Protein 6CY6 (pdb70)

B-factor: mean 32.3, std 12.75, range [16.82, 100.09]

Secondary structure (DSSP, 8-state):
--EEEEE--GGGHHHHHHSTTGGGG-TTT-SSSS--HHHHHHHHHHTTT-TT-EEEEEEETTEEEEEEEEEEEETTTTEEEEEEEE-GGGTTTTHHHHHHHHHHHIIIIIS--SEEEEEEETT-HHHHHHHHHTT-EEEEEEEEEEEETTEEEEEEEEEEEHHHHHHH-

GO terms:
  GO:0000287 magnesium ion binding (F, IDA)
  GO:0004145 diamine N-acetyltransferase activity (F, IDA)
  GO:0004145 diamine N-acetyltransferase activity (F, EXP)
  GO:0006598 polyamine catabolic process (P, IMP)
  GO:0032991 protein-containing complex (C, IPI)
  GO:0042802 identical protein binding (F, IPI)
  GO:0015936 coenzyme A metabolic process (P, IDA)

Organism: Escherichia coli (strain K12) (NCBI:txid83333)

Solvent-accessible surface area: 10203 Å² total; per-residue (Å²): 186,52,17,140,41,67,72,14,68,121,154,7,0,159,30,1,60,115,9,115,98,11,25,60,8,7,60,108,28,29,162,145,84,217,17,48,37,106,98,0,7,66,33,40,58,140,57,99,152,44,127,37,24,115,23,18,0,0,37,18,74,59,105,83,0,0,9,0,4,0,4,83,15,51,115,126,104,85,78,0,4,2,14,31,22,12,8,82,115,46,106,87,161,40,8,28,39,115,0,0,85,60,0,0,46,46,0,3,70,98,62,94,5,113,32,0,20,3,44,13,45,87,124,67,140,174,16,31,108,44,26,163,132,29,13,4,64,88,79,32,53,58,145,114,92,53,122,90,151,57,100,125,70,48,4,14,63,0,13,3,76,26,151,64,11,86,73,123,171

Sequence (169 aa):
HSSVKLRPLEREDLRYVHQLDNNASVMRYWFEEPYEAFVELSDLYDKHIHDQQSERRFVVECDGEKAGLVELVEINHVHRRAEFQIIISSPEYQGKGLATRRAAKKLAMDDYGFTVLNLYKLYLIVDKENEKAIHIYRKLGFSVEGELMHEFFIINGQYRNAIRMCIFQHQYLAEH

InterPro domains:
  IPR000182 GNAT domain [PF13302] (8-140)
  IPR000182 GNAT domain [PS51186] (7-167)
  IPR016181 Acyl-CoA N-acyltransferase [SSF55729] (6-164)

Structure (mmCIF, N/CA/C/O backbone):
data_6CY6
#
_entry.id   6CY6
#
_cell.length_a   107.499
_cell.length_b   107.499
_cell.length_c   65.021
_cell.angle_alpha   90.00
_cell.angle_beta   90.00
_cell.angle_gamma   120.00
#
_symmetry.space_group_name_H-M   'P 6 2 2'
#
loop_
_entity.id
_entity.type
_entity.pdbx_description
1 polymer 'Spermidine N(1)-acetyltransferase'
2 non-polymer 'CHLORIDE ION'
3 non-polymer 'SODIUM ION'
4 non-polymer 2-AMINO-2-HYDROXYMETHYL-PROPANE-1,3-DIOL
5 non-polymer (4R)-2-METHYLPENTANE-2,4-DIOL
6 non-polymer (4S)-2-METHYL-2,4-PENTANEDIOL
7 water water
#
loop_
_atom_site.group_PDB
_atom_site.id
_atom_site.type_symbol
_atom_site.label_atom_id
_atom_site.label_alt_id
_atom_site.label_comp_id
_atom_site.label_asym_id
_atom_site.label_entity_id
_atom_site.label_seq_id
_atom_site.pdbx_PDB_ins_code
_atom_site.Cartn_x
_atom_site.Cartn_y
_atom_site.Cartn_z
_atom_site.occupancy
_atom_site.B_iso_or_equiv
_atom_site.auth_seq_id
_atom_site.auth_comp_id
_atom_site.auth_asym_id
_atom_site.auth_atom_id
_atom_site.pdbx_PDB_model_num
ATOM 1 N N . HIS A 1 5 ? 83.974 67.829 63.088 1.00 65.03 5 HIS A N 1
ATOM 2 C CA . HIS A 1 5 ? 82.723 68.119 63.879 1.00 58.32 5 HIS A CA 1
ATOM 3 C C . HIS A 1 5 ? 83.010 68.756 65.228 1.00 53.64 5 HIS A C 1
ATOM 4 O O . HIS A 1 5 ? 83.749 68.159 66.028 1.00 57.69 5 HIS A O 1
ATOM 11 N N A SER A 1 6 ? 82.371 69.901 65.501 0.50 47.14 6 SER A N 1
ATOM 12 N N B SER A 1 6 ? 82.441 69.944 65.494 0.50 49.91 6 SER A N 1
ATOM 13 C CA A SER A 1 6 ? 82.542 70.622 66.776 0.50 38.68 6 SER A CA 1
ATOM 14 C CA B SER A 1 6 ? 82.641 70.690 66.776 0.50 42.06 6 SER A CA 1
ATOM 15 C C A SER A 1 6 ? 81.525 70.198 67.822 0.50 33.57 6 SER A C 1
ATOM 16 C C B SER A 1 6 ? 81.558 70.442 67.829 0.50 35.62 6 SER A C 1
ATOM 17 O O A SER A 1 6 ? 80.390 69.834 67.512 0.50 33.26 6 SER A O 1
ATOM 18 O O B SER A 1 6 ? 80.388 70.527 67.536 0.50 35.31 6 SER A O 1
ATOM 23 N N . VAL A 1 7 ? 81.971 70.192 69.070 1.00 30.84 7 VAL A N 1
ATOM 24 C CA . VAL A 1 7 ? 81.087 69.972 70.205 1.00 28.82 7 VAL A CA 1
ATOM 25 C C . VAL A 1 7 ? 81.422 71.054 71.209 1.00 29.07 7 VAL A C 1
ATOM 26 O O . VAL A 1 7 ? 82.602 71.238 71.491 1.00 28.87 7 VAL A O 1
ATOM 30 N N . LYS A 1 8 ? 80.421 71.775 71.732 1.00 26.47 8 LYS A N 1
ATOM 31 C CA . LYS A 1 8 ? 80.653 72.797 72.732 1.00 26.68 8 LYS A CA 1
ATOM 32 C C . LYS A 1 8 ? 79.504 72.810 73.725 1.00 24.95 8 LYS A C 1
ATOM 33 O O . LYS A 1 8 ? 78.460 72.264 73.470 1.00 27.06 8 LYS A O 1
ATOM 39 N N . LEU A 1 9 ? 79.772 73.316 74.913 1.00 22.76 9 LEU A N 1
ATOM 40 C CA . LEU A 1 9 ? 78.730 73.566 75.869 1.00 22.99 9 LEU A CA 1
ATOM 41 C C . LEU A 1 9 ? 78.416 75.070 75.912 1.00 22.75 9 LEU A C 1
ATOM 42 O O . LEU A 1 9 ? 79.292 75.928 75.660 1.00 24.65 9 LEU A O 1
ATOM 47 N N . ARG A 1 10 ? 77.150 75.355 76.274 1.00 22.81 10 ARG A N 1
ATOM 48 C CA . ARG A 1 10 ? 76.715 76.717 76.528 1.00 23.87 10 ARG A CA 1
ATOM 49 C C . ARG A 1 10 ? 75.684 76.678 77.623 1.00 21.64 10 ARG A C 1
ATOM 50 O O . ARG A 1 10 ? 75.051 75.670 77.858 1.00 21.20 10 ARG A O 1
ATOM 58 N N . PRO A 1 11 ? 75.489 77.792 78.330 1.00 22.11 11 PRO A N 1
ATOM 59 C CA . PRO A 1 11 ? 74.515 77.726 79.423 1.00 20.90 11 PRO A CA 1
ATOM 60 C C . PRO A 1 11 ? 73.122 77.467 78.963 1.00 21.50 11 PRO A C 1
ATOM 61 O O . PRO A 1 11 ? 72.749 77.855 77.861 1.00 22.81 11 PRO A O 1
ATOM 65 N N . LEU A 1 12 ? 72.357 76.718 79.766 1.00 19.32 12 LEU A N 1
ATOM 66 C CA . LEU A 1 12 ? 70.985 76.485 79.498 1.00 19.12 12 LEU A CA 1
ATOM 67 C C . LEU A 1 12 ? 70.228 77.807 79.688 1.00 22.09 12 LEU A C 1
ATOM 68 O O . LEU A 1 12 ? 70.090 78.314 80.812 1.00 20.91 12 LEU A O 1
ATOM 73 N N . GLU A 1 13 ? 69.692 78.348 78.608 1.00 19.96 13 GLU A N 1
ATOM 74 C CA . GLU A 1 13 ? 69.006 79.659 78.648 1.00 20.67 13 GLU A CA 1
ATOM 75 C C . GLU A 1 13 ? 67.499 79.449 78.774 1.00 22.14 13 GLU A C 1
ATOM 76 O O . GLU A 1 13 ? 66.950 78.371 78.488 1.00 21.78 13 GLU A O 1
ATOM 82 N N . ARG A 1 14 ? 66.829 80.471 79.267 1.00 21.21 14 ARG A N 1
ATOM 83 C CA . ARG A 1 14 ? 65.394 80.398 79.401 1.00 22.03 14 ARG A CA 1
ATOM 84 C C . ARG A 1 14 ? 64.757 80.122 78.026 1.00 22.84 14 ARG A C 1
ATOM 85 O O . ARG A 1 14 ? 63.771 79.366 77.936 1.00 25.90 14 ARG A O 1
ATOM 93 N N . GLU A 1 15 ? 65.298 80.731 76.963 1.00 25.51 15 GLU A N 1
ATOM 94 C CA . GLU A 1 15 ? 64.778 80.478 75.586 1.00 25.93 15 GLU A CA 1
ATOM 95 C C . GLU A 1 15 ? 65.021 79.048 75.064 1.00 28.71 15 GLU A C 1
ATOM 96 O O . GLU A 1 15 ? 64.455 78.714 74.041 1.00 29.59 15 GLU A O 1
ATOM 102 N N . ASP A 1 16 ? 65.825 78.217 75.769 1.00 23.16 16 ASP A N 1
ATOM 103 C CA . ASP A 1 16 ? 66.086 76.806 75.399 1.00 23.14 16 ASP A CA 1
ATOM 104 C C . ASP A 1 16 ? 65.108 75.879 76.069 1.00 23.10 16 ASP A C 1
ATOM 105 O O . ASP A 1 16 ? 65.178 74.649 75.869 1.00 23.59 16 ASP A O 1
ATOM 110 N N . LEU A 1 17 ? 64.134 76.414 76.820 1.00 21.33 17 LEU A N 1
ATOM 111 C CA . LEU A 1 17 ? 63.301 75.480 77.572 1.00 24.51 17 LEU A CA 1
ATOM 112 C C . LEU A 1 17 ? 62.294 74.714 76.726 1.00 23.82 17 LEU A C 1
ATOM 113 O O . LEU A 1 17 ? 61.904 73.590 77.126 1.00 23.21 17 LEU A O 1
ATOM 118 N N . ARG A 1 18 ? 61.915 75.241 75.580 1.00 26.25 18 ARG A N 1
ATOM 119 C CA . ARG A 1 18 ? 61.031 74.435 74.718 1.00 28.19 18 ARG A CA 1
ATOM 120 C C . ARG A 1 18 ? 61.789 73.183 74.276 1.00 25.59 18 ARG A C 1
ATOM 121 O O . ARG A 1 18 ? 61.201 72.103 74.220 1.00 27.56 18 ARG A O 1
ATOM 129 N N . TYR A 1 19 ? 63.066 73.327 73.899 1.00 24.97 19 TYR A N 1
ATOM 130 C CA . TYR A 1 19 ? 63.911 72.178 73.572 1.00 26.15 19 TYR A CA 1
ATOM 131 C C . TYR A 1 19 ? 63.955 71.170 74.695 1.00 25.08 19 TYR A C 1
ATOM 132 O O . TYR A 1 19 ? 63.733 69.973 74.458 1.00 26.14 19 TYR A O 1
ATOM 141 N N . VAL A 1 20 ? 64.266 71.642 75.925 1.00 23.01 20 VAL A N 1
ATOM 142 C CA . VAL A 1 20 ? 64.298 70.736 77.081 1.00 22.77 20 VAL A CA 1
ATOM 143 C C . VAL A 1 20 ? 62.968 70.003 77.326 1.00 22.22 20 VAL A C 1
ATOM 144 O O . VAL A 1 20 ? 62.939 68.779 77.560 1.00 24.72 20 VAL A O 1
ATOM 148 N N . HIS A 1 21 ? 61.877 70.737 77.159 1.00 22.47 21 HIS A N 1
ATOM 149 C CA . HIS A 1 21 ? 60.566 70.209 77.389 1.00 23.44 21 HIS A CA 1
ATOM 150 C C . HIS A 1 21 ? 60.211 69.087 76.418 1.00 28.16 21 HIS A C 1
ATOM 151 O O . HIS A 1 21 ? 59.504 68.161 76.822 1.00 30.67 21 HIS A O 1
ATOM 158 N N . GLN A 1 22 ? 60.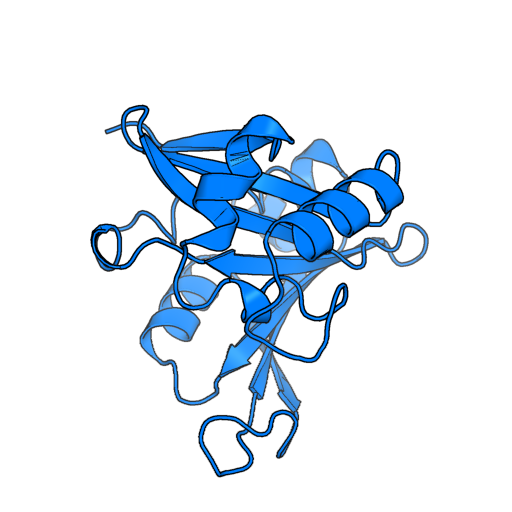689 69.168 75.181 1.00 27.23 22 GLN A N 1
ATOM 159 C CA . GLN A 1 22 ? 60.407 68.137 74.200 1.00 31.93 22 GLN A CA 1
ATOM 160 C C . GLN A 1 22 ? 61.374 66.930 74.237 1.00 34.21 22 GLN A C 1
ATOM 161 O O . GLN A 1 22 ? 61.135 65.967 73.541 1.00 32.76 22 GLN A O 1
ATOM 167 N N . LEU A 1 23 ? 62.485 66.979 74.975 1.00 30.41 23 LEU A N 1
ATOM 168 C CA . LEU A 1 23 ? 63.353 65.794 75.153 1.00 37.68 23 LEU A CA 1
ATOM 169 C C . LEU A 1 23 ? 62.637 64.670 75.881 1.00 41.59 23 LEU A C 1
ATOM 170 O O . LEU A 1 23 ? 62.020 64.901 76.916 1.00 40.92 23 LEU A O 1
ATOM 175 N N . ASP A 1 24 ? 62.739 63.435 75.368 1.00 47.04 24 ASP A N 1
ATOM 176 C CA . ASP A 1 24 ? 61.987 62.304 75.915 1.00 59.32 24 ASP A CA 1
ATOM 177 C C . ASP A 1 24 ? 62.135 61.993 77.397 1.00 59.21 24 ASP A C 1
ATOM 178 O O . ASP A 1 24 ? 61.149 61.777 78.122 1.00 67.13 24 ASP A O 1
ATOM 183 N N . ASN A 1 25 ? 63.361 62.013 77.857 1.00 46.15 25 ASN A N 1
ATOM 184 C CA . ASN A 1 25 ? 63.611 61.595 79.241 1.00 53.70 25 ASN A CA 1
ATOM 185 C C . ASN A 1 25 ? 64.160 62.762 80.060 1.00 48.97 25 ASN A C 1
ATOM 186 O O . ASN A 1 25 ? 64.985 62.583 80.936 1.00 43.75 25 ASN A O 1
ATOM 191 N N . ASN A 1 26 ? 63.663 63.968 79.769 1.00 44.19 26 ASN A N 1
ATOM 192 C CA . ASN A 1 26 ? 64.136 65.133 80.465 1.00 43.34 26 ASN A CA 1
ATOM 193 C C . ASN A 1 26 ? 63.910 65.026 82.006 1.00 38.20 26 ASN A C 1
ATOM 194 O O . ASN A 1 26 ? 64.741 65.552 82.736 1.00 35.80 26 ASN A O 1
ATOM 199 N N . ALA A 1 27 ? 62.865 64.318 82.505 1.00 38.61 27 ALA A N 1
ATOM 200 C CA . ALA A 1 27 ? 62.603 64.282 84.006 1.00 37.58 27 ALA A CA 1
ATOM 201 C C . ALA A 1 27 ? 63.776 63.641 84.763 1.00 30.56 27 ALA A C 1
ATOM 202 O O . ALA A 1 27 ? 64.091 64.051 85.899 1.00 32.55 27 ALA A O 1
ATOM 204 N N . SER A 1 28 ? 64.449 62.721 84.096 1.00 33.17 28 SER A N 1
ATOM 205 C CA . SER A 1 28 ? 65.543 61.990 84.730 1.00 37.37 28 SER A CA 1
ATOM 206 C C . SER A 1 28 ? 66.708 62.868 85.121 1.00 37.47 28 SER A C 1
ATOM 207 O O . SER A 1 28 ? 67.570 62.403 85.914 1.00 37.36 28 SER A O 1
ATOM 210 N N . VAL A 1 29 ? 66.813 64.060 84.504 1.00 29.68 29 VAL A N 1
ATOM 211 C CA . VAL A 1 29 ? 67.933 65.013 84.833 1.00 32.41 29 VAL A CA 1
ATOM 212 C C . VAL A 1 29 ? 67.449 66.277 85.594 1.00 31.73 29 VAL A C 1
ATOM 213 O O . VAL A 1 29 ? 68.212 67.280 85.811 1.00 30.06 29 VAL A O 1
ATOM 217 N N . MET A 1 30 ? 66.179 66.247 86.003 1.00 29.96 30 MET A N 1
ATOM 218 C CA . MET A 1 30 ? 65.557 67.316 86.757 1.00 27.89 30 MET A CA 1
ATOM 219 C C . MET A 1 30 ? 64.825 66.701 87.928 1.00 30.91 30 MET A C 1
ATOM 220 O O . MET A 1 30 ? 63.788 67.200 88.348 1.00 32.57 30 MET A O 1
ATOM 225 N N . ARG A 1 31 ? 65.432 65.660 88.504 1.00 29.97 31 ARG A N 1
ATOM 226 C CA . ARG A 1 31 ? 64.791 64.897 89.610 1.00 32.74 31 ARG A CA 1
ATOM 227 C C . ARG A 1 31 ? 64.711 65.702 90.872 1.00 37.49 31 ARG A C 1
ATOM 228 O O . ARG A 1 31 ? 63.903 65.380 91.749 1.00 35.71 31 ARG A O 1
ATOM 236 N N . TYR A 1 32 ? 65.573 66.698 91.014 1.00 30.17 32 TYR A N 1
ATOM 237 C CA . TYR A 1 32 ? 65.499 67.505 92.215 1.00 32.79 32 TYR A CA 1
ATOM 238 C C . TYR A 1 32 ? 64.575 68.695 92.030 1.00 33.76 32 TYR A C 1
ATOM 239 O O . TYR A 1 32 ? 64.437 69.462 92.983 1.00 38.63 32 TYR A O 1
ATOM 248 N N . TRP A 1 33 ? 64.104 68.926 90.795 1.00 29.62 33 TRP A N 1
ATOM 249 C CA . TRP A 1 33 ? 63.087 69.969 90.556 1.00 29.20 33 TRP A CA 1
ATOM 250 C C . TRP A 1 33 ? 61.716 69.436 90.698 1.00 31.14 33 TRP A C 1
ATOM 251 O O . TRP A 1 33 ? 60.778 70.145 91.234 1.00 33.54 33 TRP A O 1
ATOM 262 N N . PHE A 1 34 ? 61.471 68.332 90.056 1.00 33.30 34 PHE A N 1
ATOM 263 C CA . PHE A 1 34 ? 60.088 67.792 90.176 1.00 39.88 34 PHE A CA 1
ATOM 264 C C . PHE A 1 34 ? 60.106 66.251 90.180 1.00 39.45 34 PHE A C 1
ATOM 265 O O . PHE A 1 34 ? 61.068 65.611 89.802 1.00 37.15 34 PHE A O 1
ATOM 273 N N . GLU A 1 35 ? 59.085 65.668 90.777 1.00 38.81 35 GLU A N 1
ATOM 274 C CA . GLU A 1 35 ? 58.978 64.209 90.816 1.00 42.19 35 GLU A CA 1
ATOM 275 C C . GLU A 1 35 ? 57.995 63.683 89.788 1.00 40.95 35 GLU A C 1
ATOM 276 O O . GLU A 1 35 ? 58.208 62.584 89.298 1.00 41.76 35 GLU A O 1
ATOM 282 N N . GLU A 1 36 ? 56.885 64.397 89.521 1.00 36.24 36 GLU A N 1
ATOM 283 C CA . GLU A 1 36 ? 55.864 63.824 88.565 1.00 34.64 36 GLU A CA 1
ATOM 284 C C . GLU A 1 36 ? 56.258 64.136 87.175 1.00 37.45 36 GLU A C 1
ATOM 285 O O . GLU A 1 36 ? 56.239 65.351 86.822 1.00 35.23 36 GLU A O 1
ATOM 291 N N . PRO A 1 37 ? 56.572 63.106 86.352 1.00 35.19 37 PRO A N 1
ATOM 292 C CA . PRO A 1 37 ? 56.958 63.408 84.975 1.00 37.21 37 PRO A CA 1
ATOM 293 C C . PRO A 1 37 ? 55.785 63.997 84.223 1.00 33.39 37 PRO A C 1
ATOM 294 O O . PRO A 1 37 ? 54.630 64.027 84.742 1.00 31.92 37 PRO A O 1
ATOM 298 N N . TYR A 1 38 ? 56.093 64.519 83.048 1.00 31.42 38 TYR A N 1
ATOM 299 C CA . TYR A 1 38 ? 55.096 65.138 82.252 1.00 30.69 38 TYR A CA 1
ATOM 300 C C . TYR A 1 38 ? 54.605 66.446 82.853 1.00 24.77 38 TYR A C 1
ATOM 301 O O . TYR A 1 38 ? 53.425 66.826 82.712 1.00 25.93 38 TYR A O 1
ATOM 310 N N . GLU A 1 39 ? 55.567 67.239 83.375 1.00 25.18 39 GLU A N 1
ATOM 311 C CA . GLU A 1 39 ? 55.268 68.590 83.812 1.00 27.82 39 GLU A CA 1
ATOM 312 C C . GLU A 1 39 ? 54.882 69.489 82.638 1.00 24.06 39 GLU A C 1
ATOM 313 O O . GLU A 1 39 ? 55.260 69.250 81.439 1.00 23.63 39 GLU A O 1
ATOM 319 N N . ALA A 1 40 ? 54.076 70.518 82.897 1.00 22.24 40 ALA A N 1
ATOM 320 C CA . ALA A 1 40 ? 53.736 71.448 81.861 1.00 22.96 40 ALA A CA 1
ATOM 321 C C . ALA A 1 40 ? 54.954 72.397 81.553 1.00 21.59 40 ALA A C 1
ATOM 322 O O . ALA A 1 40 ? 55.835 72.593 82.433 1.00 21.77 40 ALA A O 1
ATOM 324 N N . PHE A 1 41 ? 54.972 72.999 80.365 1.00 21.57 41 PHE A N 1
ATOM 325 C CA . PHE A 1 41 ? 55.990 73.968 80.004 1.00 22.16 41 PHE A CA 1
ATOM 326 C C . PHE A 1 41 ? 56.067 75.102 81.050 1.00 22.43 41 PHE A C 1
ATOM 327 O O . PHE A 1 41 ? 57.153 75.468 81.512 1.00 21.33 41 PHE A O 1
ATOM 335 N N . VAL A 1 42 ? 54.899 75.682 81.440 1.00 23.05 42 VAL A N 1
ATOM 336 C CA . VAL A 1 42 ? 54.982 76.781 82.468 1.00 24.00 42 VAL A CA 1
ATOM 337 C C . VAL A 1 42 ? 55.421 76.333 83.841 1.00 23.50 42 VAL A C 1
ATOM 338 O O . VAL A 1 42 ? 55.873 77.141 84.657 1.00 23.88 42 VAL A O 1
ATOM 342 N N . GLU A 1 43 ? 55.283 75.032 84.151 1.00 21.89 43 GLU A N 1
ATOM 343 C CA . GLU A 1 43 ? 55.813 74.466 85.376 1.00 23.65 43 GLU A CA 1
ATOM 344 C C . GLU A 1 43 ? 57.333 74.462 85.293 1.00 22.68 43 GLU A C 1
ATOM 345 O O . GLU A 1 43 ? 58.039 74.838 86.209 1.00 21.92 43 GLU A O 1
ATOM 351 N N . LEU A 1 44 ? 57.845 74.002 84.142 1.00 20.12 44 LEU A N 1
ATOM 352 C CA . LEU A 1 44 ? 59.288 73.981 83.916 1.00 20.50 44 LEU A CA 1
ATOM 353 C C . LEU A 1 44 ? 59.865 75.422 83.914 1.00 19.89 44 LEU A C 1
ATOM 354 O O . LEU A 1 44 ? 60.943 75.663 84.557 1.00 21.86 44 LEU A O 1
ATOM 359 N N . SER A 1 45 ? 59.247 76.351 83.223 1.00 20.41 45 SER A N 1
ATOM 360 C CA . SER A 1 45 ? 59.775 77.724 83.188 1.00 22.46 45 SER A CA 1
ATOM 361 C C . SER A 1 45 ? 59.734 78.364 84.579 1.00 22.46 45 SER A C 1
ATOM 362 O O . SER A 1 45 ? 60.592 79.138 84.910 1.00 22.11 45 SER A O 1
ATOM 365 N N . ASP A 1 46 ? 58.681 78.140 85.356 1.00 22.63 46 ASP A N 1
ATOM 366 C CA . ASP A 1 46 ? 58.638 78.676 86.722 1.00 23.84 46 ASP A CA 1
ATOM 367 C C . ASP A 1 46 ? 59.720 78.119 87.603 1.00 22.90 46 ASP A C 1
ATOM 368 O O . ASP A 1 46 ? 60.366 78.869 88.369 1.00 22.63 46 ASP A O 1
ATOM 373 N N . LEU A 1 47 ? 60.026 76.802 87.504 1.00 21.75 47 LEU A N 1
ATOM 374 C CA . LEU A 1 47 ? 61.133 76.255 88.239 1.00 22.79 47 LEU A CA 1
ATOM 375 C C . LEU A 1 47 ? 62.482 76.844 87.832 1.00 21.15 47 LEU A C 1
ATOM 376 O O . LEU A 1 47 ? 63.364 77.138 88.688 1.00 22.71 47 LEU A O 1
ATOM 381 N N . TYR A 1 48 ? 62.668 77.032 86.531 1.00 20.78 48 TYR A N 1
ATOM 382 C CA . TYR A 1 48 ? 63.908 77.660 86.024 1.00 20.04 48 TYR A CA 1
ATOM 383 C C . TYR A 1 48 ? 64.053 79.033 86.678 1.00 21.34 48 TYR A C 1
ATOM 384 O O . TYR A 1 48 ? 65.124 79.344 87.198 1.00 21.51 48 TYR A O 1
ATOM 393 N N . ASP A 1 49 ? 63.008 79.841 86.629 1.00 21.69 49 ASP A N 1
ATOM 394 C CA . ASP A 1 49 ? 63.019 81.207 87.214 1.00 23.61 49 ASP A CA 1
ATOM 395 C C . ASP A 1 49 ? 63.373 81.197 88.710 1.00 25.02 49 ASP A C 1
ATOM 396 O O . ASP A 1 49 ? 64.128 82.089 89.183 1.00 25.42 49 ASP A O 1
ATOM 401 N N . LYS A 1 50 ? 62.843 80.195 89.405 1.00 24.38 50 LYS A N 1
ATOM 402 C CA . LYS A 1 50 ? 63.054 80.055 90.871 1.00 28.89 50 LYS A CA 1
ATOM 403 C C . LYS A 1 50 ? 64.493 79.703 91.197 1.00 27.99 50 LYS A C 1
ATOM 404 O O . LYS A 1 50 ? 64.952 79.959 92.285 1.00 28.81 50 LYS A O 1
ATOM 410 N N . HIS A 1 51 ? 65.244 79.197 90.231 1.00 23.78 51 HIS A N 1
ATOM 411 C CA . HIS A 1 51 ? 66.612 78.727 90.434 1.00 23.95 51 HIS A CA 1
ATOM 412 C C . HIS A 1 51 ? 67.676 79.595 89.815 1.00 22.77 51 HIS A C 1
ATOM 413 O O . HIS A 1 51 ? 68.843 79.212 89.760 1.00 22.60 51 HIS A O 1
ATOM 420 N N . ILE A 1 52 ? 67.283 80.791 89.344 1.00 22.79 52 ILE A N 1
ATOM 421 C CA . ILE A 1 52 ? 68.268 81.682 88.876 1.00 25.08 52 ILE A CA 1
ATOM 422 C C . ILE A 1 52 ? 69.109 82.040 90.157 1.00 25.46 52 ILE A C 1
ATOM 423 O O . ILE A 1 52 ? 68.627 82.266 91.259 1.00 28.66 52 ILE A O 1
ATOM 428 N N . HIS A 1 53 ? 70.363 82.117 89.926 1.00 25.41 53 HIS A N 1
ATOM 429 C CA . HIS A 1 53 ? 71.385 82.402 90.917 1.00 24.58 53 HIS A CA 1
ATOM 430 C C . HIS A 1 53 ? 71.592 81.266 91.924 1.00 27.34 53 HIS A C 1
ATOM 431 O O . HIS A 1 53 ? 72.224 81.490 92.947 1.00 28.50 53 HIS A O 1
ATOM 438 N N . ASP A 1 54 ? 71.066 80.082 91.682 1.00 23.53 54 ASP A N 1
ATOM 439 C CA . ASP A 1 54 ? 71.254 78.964 92.590 1.00 21.76 54 ASP A CA 1
ATOM 440 C C . ASP A 1 54 ? 72.667 78.418 92.408 1.00 22.68 54 ASP A C 1
ATOM 441 O O . ASP A 1 54 ? 72.980 77.782 91.381 1.00 21.89 54 ASP A O 1
ATOM 446 N N A GLN A 1 55 ? 73.468 78.553 93.464 0.50 22.75 55 GLN A N 1
ATOM 447 N N B GLN A 1 55 ? 73.536 78.615 93.412 0.50 23.13 55 GLN A N 1
ATOM 448 C CA A GLN A 1 55 ? 74.872 78.154 93.390 0.50 22.72 55 GLN A CA 1
ATOM 449 C CA B GLN A 1 55 ? 74.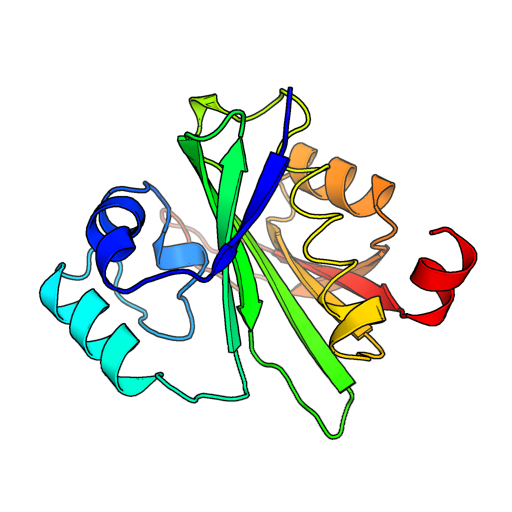938 78.149 93.282 0.50 22.78 55 GLN A CA 1
ATOM 450 C C A GLN A 1 55 ? 75.079 76.647 93.447 0.50 22.75 55 GLN A C 1
ATOM 451 C C B GLN A 1 55 ? 75.071 76.624 93.306 0.50 22.67 55 GLN A C 1
ATOM 452 O O A GLN A 1 55 ? 76.200 76.157 93.254 0.50 26.22 55 GLN A O 1
ATOM 453 O O B GLN A 1 55 ? 76.128 76.091 92.882 0.50 24.96 55 GLN A O 1
ATOM 464 N N . SER A 1 56 ? 74.004 75.913 93.675 1.00 20.85 56 SER A N 1
ATOM 465 C CA . SER A 1 56 ? 74.081 74.449 93.745 1.00 20.20 56 SER A CA 1
ATOM 466 C C . SER A 1 56 ? 73.964 73.777 92.390 1.00 20.63 56 SER A C 1
ATOM 467 O O . SER A 1 56 ? 74.032 72.569 92.328 1.00 20.04 56 SER A O 1
ATOM 470 N N . GLU A 1 57 ? 73.725 74.569 91.323 1.00 18.48 57 GLU A N 1
ATOM 471 C CA . GLU A 1 57 ? 73.572 73.944 89.978 1.00 19.44 57 GLU A CA 1
ATOM 472 C C . GLU A 1 57 ? 74.089 74.757 88.855 1.00 20.72 57 GLU A C 1
ATOM 473 O O . GLU A 1 57 ? 74.032 76.013 88.838 1.00 19.24 57 GLU A O 1
ATOM 479 N N . ARG A 1 58 ? 74.608 74.098 87.861 1.00 19.50 58 ARG 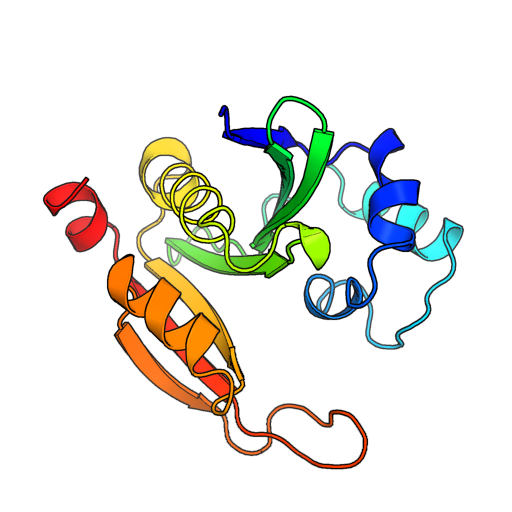A N 1
ATOM 480 C CA . ARG A 1 58 ? 74.972 74.722 86.588 1.00 18.96 58 ARG A CA 1
ATOM 481 C C . ARG A 1 58 ? 74.521 73.716 85.495 1.00 20.31 58 ARG A C 1
ATOM 482 O O . ARG A 1 58 ? 74.998 72.517 85.499 1.00 21.55 58 ARG A O 1
ATOM 490 N N . ARG A 1 59 ? 73.638 74.145 84.587 1.00 18.05 59 ARG A N 1
ATOM 491 C CA . ARG A 1 59 ? 73.110 73.315 83.522 1.00 17.38 59 ARG A CA 1
ATOM 492 C C . ARG A 1 59 ? 73.482 73.875 82.177 1.00 18.25 59 ARG A C 1
ATOM 493 O O . ARG A 1 59 ? 73.423 75.091 81.983 1.00 19.94 59 ARG A O 1
ATOM 501 N N . PHE A 1 60 ? 73.864 72.969 81.260 1.00 18.73 60 PHE A N 1
ATOM 502 C CA . PHE A 1 60 ? 74.303 73.353 79.944 1.00 18.67 60 PHE A CA 1
ATOM 503 C C . PHE A 1 60 ? 73.624 72.642 78.833 1.00 19.97 60 PHE A C 1
ATOM 504 O O . PHE A 1 60 ? 73.168 71.479 78.994 1.00 21.24 60 PHE A O 1
ATOM 512 N N . VAL A 1 61 ? 73.454 73.370 77.714 1.00 18.87 61 VAL A N 1
ATOM 513 C CA . VAL A 1 61 ? 73.081 72.748 76.439 1.00 20.55 61 VAL A CA 1
ATOM 514 C C . VAL A 1 61 ? 74.349 72.242 75.751 1.00 21.80 61 VAL A C 1
ATOM 515 O O . VAL A 1 61 ? 75.348 72.950 75.706 1.00 22.40 61 VAL A O 1
ATOM 519 N N . VAL A 1 62 ? 74.276 71.043 75.194 1.00 21.30 62 VAL A N 1
ATOM 520 C CA . VAL A 1 62 ? 75.334 70.485 74.384 1.00 23.02 62 VAL A CA 1
ATOM 521 C C . VAL A 1 62 ? 75.046 70.798 72.913 1.00 22.68 62 VAL A C 1
ATOM 522 O O . VAL A 1 62 ? 73.926 70.544 72.422 1.00 22.92 62 VAL A O 1
ATOM 526 N N . GLU A 1 63 ? 75.998 71.477 72.279 1.00 24.43 63 GLU A N 1
ATOM 527 C CA . GLU A 1 63 ? 75.887 71.809 70.852 1.00 28.29 63 GLU A CA 1
ATOM 528 C C . GLU A 1 63 ? 76.832 70.955 70.049 1.00 29.04 63 GLU A C 1
ATOM 529 O O . GLU A 1 63 ? 77.972 70.786 70.431 1.00 29.01 63 GLU A O 1
ATOM 535 N N . CYS A 1 64 ? 76.359 70.482 68.919 1.00 28.87 64 CYS A N 1
ATOM 536 C CA . CYS A 1 64 ? 77.167 69.675 68.004 1.00 30.65 64 CYS A CA 1
ATOM 537 C C . CYS A 1 64 ? 76.966 70.289 66.625 1.00 32.74 64 CYS A C 1
ATOM 538 O O . CYS A 1 64 ? 75.820 70.388 66.127 1.00 32.71 64 CYS A O 1
ATOM 541 N N . ASP A 1 65 ? 78.054 70.801 66.056 1.00 34.06 65 ASP A N 1
ATOM 542 C CA . ASP A 1 65 ? 77.985 71.473 64.729 1.00 40.34 65 ASP A CA 1
ATOM 543 C C . ASP A 1 65 ? 76.900 72.523 64.721 1.00 38.56 65 ASP A C 1
ATOM 544 O O . ASP A 1 65 ? 76.056 72.591 63.773 1.00 42.83 65 ASP A O 1
ATOM 549 N N . GLY A 1 66 ? 76.819 73.217 65.844 1.00 39.64 66 GLY A N 1
ATOM 550 C CA . GLY A 1 66 ? 75.904 74.300 66.079 1.00 39.38 66 GLY A CA 1
ATOM 551 C C . GLY A 1 66 ? 74.445 73.973 66.266 1.00 41.95 66 GLY A C 1
ATOM 552 O O . GLY A 1 66 ? 73.614 74.844 66.121 1.00 46.20 66 GLY A O 1
ATOM 553 N N . GLU A 1 67 ? 74.126 72.741 66.591 1.00 34.48 67 GLU A N 1
ATOM 554 C CA . GLU A 1 67 ? 72.702 72.346 66.801 1.00 32.85 67 GLU A CA 1
ATOM 555 C C . GLU A 1 67 ? 72.573 71.784 68.208 1.00 29.69 67 GLU A C 1
ATOM 556 O O . GLU A 1 67 ? 73.569 71.241 68.708 1.00 28.82 67 GLU A O 1
ATOM 562 N N . LYS A 1 68 ? 71.437 72.023 68.833 1.00 29.66 68 LYS A N 1
ATOM 563 C CA . LYS A 1 68 ? 71.182 71.508 70.219 1.00 26.64 68 LYS A CA 1
ATOM 564 C C . LYS A 1 68 ? 71.106 69.994 70.129 1.00 27.69 68 LYS A C 1
ATOM 565 O O . LYS A 1 68 ? 70.352 69.420 69.304 1.00 28.31 68 LYS A O 1
ATOM 571 N N . ALA A 1 69 ? 71.878 69.322 70.955 1.00 25.90 69 ALA A N 1
ATOM 572 C CA . ALA A 1 69 ? 71.986 67.886 70.913 1.00 25.88 69 ALA A CA 1
ATOM 573 C C . ALA A 1 69 ? 71.784 67.181 72.228 1.00 25.53 69 ALA A C 1
ATOM 574 O O . ALA A 1 69 ? 71.700 65.953 72.294 1.00 27.06 69 ALA A O 1
ATOM 576 N N . GLY A 1 70 ? 71.692 67.940 73.282 1.00 21.75 70 GLY A N 1
ATOM 577 C CA . GLY A 1 70 ? 71.424 67.331 74.608 1.00 22.35 70 GLY A CA 1
ATOM 578 C C . GLY A 1 70 ? 71.654 68.303 75.716 1.00 22.71 70 GLY A C 1
ATOM 579 O O . GLY A 1 70 ? 71.849 69.494 75.458 1.00 22.61 70 GLY A O 1
ATOM 580 N N . LEU A 1 71 ? 71.789 67.777 76.934 1.00 21.66 71 LEU A N 1
ATOM 581 C CA . LEU A 1 71 ? 72.007 68.584 78.152 1.00 22.45 71 LEU A CA 1
ATOM 582 C C . LEU A 1 71 ? 72.990 67.897 79.029 1.00 23.75 71 LEU A C 1
ATOM 583 O O . LEU A 1 71 ? 73.035 66.660 79.121 1.00 24.63 71 LEU A O 1
ATOM 588 N N . VAL A 1 72 ? 73.843 68.685 79.648 1.00 20.81 72 VAL A N 1
ATOM 589 C CA . VAL A 1 72 ? 74.770 68.135 80.634 1.00 20.57 72 VAL A CA 1
ATOM 590 C C . VAL A 1 72 ? 74.730 69.064 81.817 1.00 21.05 72 VAL A C 1
ATOM 591 O O . VAL A 1 72 ? 74.572 70.264 81.688 1.00 20.88 72 VAL A O 1
ATOM 595 N N . GLU A 1 73 ? 74.892 68.528 82.997 1.00 18.92 73 GLU A N 1
ATOM 596 C CA . GLU A 1 73 ? 74.826 69.408 84.121 1.00 18.93 73 GLU A CA 1
ATOM 597 C C . GLU A 1 73 ? 75.567 68.935 85.344 1.00 19.89 73 GLU A C 1
ATOM 598 O O . GLU A 1 73 ? 75.891 67.805 85.460 1.00 20.92 73 GLU A O 1
ATOM 604 N N . LEU A 1 74 ? 75.851 69.881 86.220 1.00 18.81 74 LEU A N 1
ATOM 605 C CA . LEU A 1 74 ? 76.419 69.573 87.566 1.00 19.72 74 LEU A CA 1
ATOM 606 C C . LEU A 1 74 ? 75.396 70.084 88.565 1.00 19.59 74 LEU A C 1
ATOM 607 O O . LEU A 1 74 ? 75.051 71.284 88.529 1.00 22.35 74 LEU A O 1
ATOM 612 N N . VAL A 1 75 ? 74.811 69.197 89.349 1.00 17.85 75 VAL A N 1
ATOM 613 C CA . VAL A 1 75 ? 73.790 69.562 90.346 1.00 18.44 75 VAL A CA 1
ATOM 614 C C . VAL A 1 75 ? 74.237 69.126 91.711 1.00 20.96 75 VAL A C 1
ATOM 615 O O . VAL A 1 75 ? 75.223 68.392 91.876 1.00 20.82 75 VAL A O 1
ATOM 619 N N . GLU A 1 76 ? 73.526 69.602 92.732 1.00 20.19 76 GLU A N 1
ATOM 620 C CA . GLU A 1 76 ? 73.866 69.286 94.113 1.00 20.18 76 GLU A CA 1
ATOM 621 C C . GLU A 1 76 ? 75.325 69.682 94.403 1.00 21.86 76 GLU A C 1
ATOM 622 O O . GLU A 1 76 ? 76.053 68.982 95.131 1.00 21.60 76 GLU A O 1
ATOM 628 N N . ILE A 1 77 ? 75.746 70.775 93.833 1.00 19.83 77 ILE A N 1
ATOM 629 C CA . ILE A 1 77 ? 77.099 71.315 94.078 1.00 19.18 77 ILE A CA 1
ATOM 630 C C . ILE A 1 77 ? 77.237 71.720 95.524 1.00 20.97 77 ILE A C 1
ATOM 631 O O . ILE A 1 77 ? 76.504 72.578 96.002 1.00 22.08 77 ILE A O 1
ATOM 636 N N . ASN A 1 78 ? 78.184 71.106 96.241 1.00 19.00 78 ASN A N 1
ATOM 637 C CA . ASN A 1 78 ? 78.405 71.360 97.684 1.00 18.50 78 ASN A CA 1
ATOM 638 C C . ASN A 1 78 ? 79.811 71.928 97.791 1.00 20.89 78 ASN A C 1
ATOM 639 O O . ASN A 1 78 ? 80.808 71.254 97.486 1.00 21.20 78 ASN A O 1
ATOM 644 N N . HIS A 1 79 ? 79.865 73.164 98.245 1.00 21.81 79 HIS A N 1
ATOM 645 C CA . HIS A 1 79 ? 81.118 73.865 98.295 1.00 24.24 79 HIS A CA 1
ATOM 646 C C . HIS A 1 79 ? 82.024 73.449 99.470 1.00 26.11 79 HIS A C 1
ATOM 647 O O . HIS A 1 79 ? 83.255 73.502 99.349 1.00 28.02 79 HIS A O 1
ATOM 654 N N . VAL A 1 80 ? 81.454 72.978 100.569 1.00 21.05 80 VAL A N 1
ATOM 655 C CA . VAL A 1 80 ? 82.244 72.530 101.704 1.00 21.41 80 VAL A CA 1
ATOM 656 C C . VAL A 1 80 ? 82.958 71.205 101.392 1.00 22.11 80 VAL A C 1
ATOM 657 O O . VAL A 1 80 ? 84.144 71.037 101.586 1.00 22.44 80 VAL A O 1
ATOM 661 N N . HIS A 1 81 ? 82.176 70.261 100.918 1.00 18.85 81 HIS A N 1
ATOM 662 C CA . HIS A 1 81 ? 82.704 68.944 100.570 1.00 18.92 81 HIS A CA 1
ATOM 663 C C . HIS A 1 81 ? 83.278 68.850 99.187 1.00 19.72 81 HIS A C 1
ATOM 664 O O . HIS A 1 81 ? 83.892 67.802 98.872 1.00 19.73 81 HIS A O 1
ATOM 671 N N . ARG A 1 82 ? 83.118 69.918 98.394 1.00 19.78 82 ARG A N 1
ATOM 672 C CA . ARG A 1 82 ? 83.704 70.103 97.088 1.00 20.40 82 ARG A CA 1
ATOM 673 C C . ARG A 1 82 ? 83.309 68.931 96.153 1.00 19.86 82 ARG A C 1
ATOM 674 O O . ARG A 1 82 ? 84.158 68.316 95.494 1.00 18.50 82 ARG A O 1
ATOM 682 N N . ARG A 1 83 ? 82.000 68.720 96.027 1.00 18.25 83 ARG A N 1
ATOM 683 C CA . ARG A 1 83 ? 81.518 67.675 95.174 1.00 18.49 83 ARG A CA 1
ATOM 684 C C . ARG A 1 83 ? 80.246 68.076 94.446 1.00 20.07 83 ARG A C 1
ATOM 685 O O . ARG A 1 83 ? 79.569 69.039 94.843 1.00 18.92 83 ARG A O 1
ATOM 693 N N . ALA A 1 84 ? 79.967 67.343 93.380 1.00 17.81 84 ALA A N 1
ATOM 694 C CA . ALA A 1 84 ? 78.720 67.529 92.624 1.00 17.75 84 ALA A CA 1
ATOM 695 C C . ALA A 1 84 ? 78.327 66.277 91.900 1.00 18.07 84 ALA A C 1
ATOM 696 O O . ALA A 1 84 ? 79.160 65.444 91.604 1.00 19.94 84 ALA A O 1
ATOM 698 N N . GLU A 1 85 ? 77.030 66.219 91.581 1.00 17.40 85 GLU A N 1
ATOM 699 C CA . GLU A 1 85 ?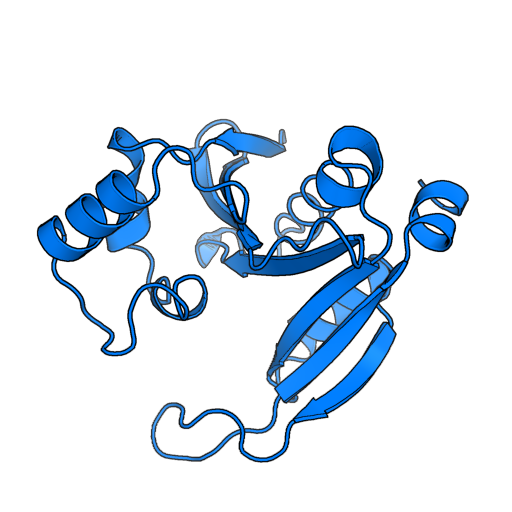 76.488 65.127 90.768 1.00 16.82 85 GLU A CA 1
ATOM 700 C C . GLU A 1 85 ? 76.466 65.526 89.322 1.00 19.17 85 GLU A C 1
ATOM 701 O O . GLU A 1 85 ? 75.927 66.584 88.949 1.00 19.79 85 GLU A O 1
ATOM 707 N N . PHE A 1 86 ? 77.048 64.725 88.492 1.00 18.85 86 PHE A N 1
ATOM 708 C CA . PHE A 1 86 ? 77.051 64.868 87.022 1.00 19.90 86 PHE A CA 1
ATOM 709 C C . PHE A 1 86 ? 75.880 64.118 86.419 1.00 20.85 86 PHE A C 1
ATOM 710 O O . PHE A 1 86 ? 75.583 62.989 86.827 1.00 21.31 86 PHE A O 1
ATOM 718 N N . GLN A 1 87 ? 75.154 64.756 85.481 1.00 19.79 87 GLN A N 1
ATOM 719 C CA . GLN A 1 87 ? 74.077 64.107 84.734 1.00 22.07 87 GLN A CA 1
ATOM 720 C C . GLN A 1 87 ? 74.092 64.565 83.281 1.0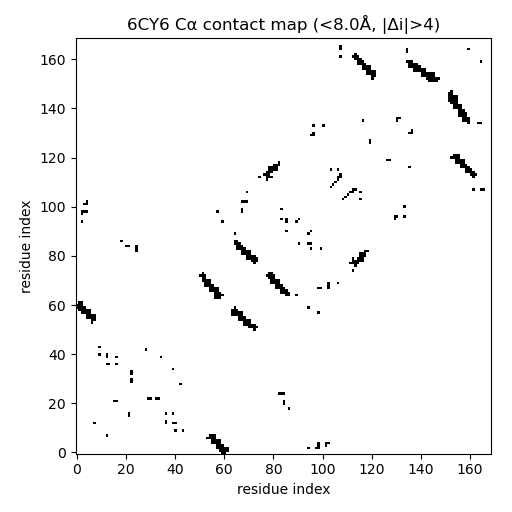0 21.52 87 GLN A C 1
ATOM 721 O O . GLN A 1 87 ? 74.560 65.661 82.965 1.00 20.24 87 GLN A O 1
ATOM 727 N N . ILE A 1 88 ? 73.743 63.635 82.401 1.00 21.87 88 ILE A N 1
ATOM 728 C CA . ILE A 1 88 ? 73.732 63.949 80.944 1.00 22.59 88 ILE A CA 1
ATOM 729 C C . ILE A 1 88 ? 72.544 63.278 80.256 1.00 25.40 88 ILE A C 1
ATOM 730 O O . ILE A 1 88 ? 72.171 62.170 80.622 1.00 25.79 88 ILE A O 1
ATOM 735 N N . ILE A 1 89 ? 72.008 63.943 79.223 1.00 23.05 89 ILE A N 1
ATOM 736 C CA . ILE A 1 89 ? 71.025 63.309 78.350 1.00 24.89 89 ILE A CA 1
ATOM 737 C C . ILE A 1 89 ? 71.373 63.780 76.959 1.00 25.77 89 ILE A C 1
ATOM 738 O O . ILE A 1 89 ? 71.697 64.933 76.762 1.00 24.88 89 ILE A O 1
ATOM 743 N N . ILE A 1 90 ? 71.359 62.844 76.037 1.00 26.45 90 ILE A N 1
ATOM 744 C CA . ILE A 1 90 ? 71.707 63.180 74.591 1.00 26.01 90 ILE A CA 1
ATOM 745 C C . ILE A 1 90 ? 70.501 62.800 73.769 1.00 29.77 90 ILE A C 1
ATOM 746 O O . ILE A 1 90 ? 69.924 61.728 73.992 1.00 29.50 90 ILE A O 1
ATOM 751 N N A SER A 1 91 ? 70.088 63.667 72.841 0.50 27.54 91 SER A N 1
ATOM 752 N N B SER A 1 91 ? 70.077 63.664 72.851 0.50 27.21 91 SER A N 1
ATOM 753 C CA A SER A 1 91 ? 68.970 63.352 71.911 0.50 29.75 91 SER A CA 1
ATOM 754 C CA B SER A 1 91 ? 68.915 63.341 71.999 0.50 28.99 91 SER A CA 1
ATOM 755 C C A SER A 1 91 ? 69.290 62.014 71.223 0.50 30.13 91 SER A C 1
ATOM 756 C C B SER A 1 91 ? 69.267 62.030 71.254 0.50 29.81 91 SER A C 1
ATOM 757 O O A SER A 1 91 ? 70.430 61.804 70.806 0.50 29.70 91 SER A O 1
ATOM 758 O O B SER A 1 91 ? 70.409 61.859 70.825 0.50 29.55 91 SER A O 1
ATOM 763 N N . PRO A 1 92 ? 68.276 61.103 71.054 1.00 32.31 92 PRO A N 1
ATOM 764 C CA . PRO A 1 92 ? 68.580 59.804 70.524 1.00 33.05 92 PRO A CA 1
ATOM 765 C C . PRO A 1 92 ? 69.338 59.680 69.233 1.00 35.52 92 PRO A C 1
ATOM 766 O O . PRO A 1 92 ? 70.205 58.823 69.108 1.00 34.83 92 PRO A O 1
ATOM 770 N N . GLU A 1 93 ? 69.113 60.622 68.348 1.00 32.78 93 GLU A N 1
ATOM 771 C CA . GLU A 1 93 ? 69.821 60.488 67.093 1.00 38.34 93 GLU A CA 1
ATOM 772 C C . GLU A 1 93 ? 71.296 60.795 67.185 1.00 45.03 93 GLU A C 1
ATOM 773 O O . GLU A 1 93 ? 72.069 60.426 66.275 1.00 42.77 93 GLU A O 1
ATOM 779 N N . TYR A 1 94 ? 71.696 61.476 68.287 1.00 36.13 94 TYR A N 1
ATOM 780 C CA . TYR A 1 94 ? 73.077 61.869 68.428 1.00 42.50 94 TYR A CA 1
ATOM 781 C C . TYR A 1 94 ? 73.796 60.814 69.226 1.00 45.33 94 TYR A C 1
ATOM 782 O O . TYR A 1 94 ? 74.989 60.980 69.476 1.00 53.28 94 TYR A O 1
ATOM 791 N N . GLN A 1 95 ? 73.101 59.711 69.600 1.00 39.73 95 GLN A N 1
ATOM 792 C CA . GLN A 1 95 ? 73.689 58.633 70.395 1.00 40.88 95 GLN A CA 1
ATOM 793 C C . GLN A 1 95 ?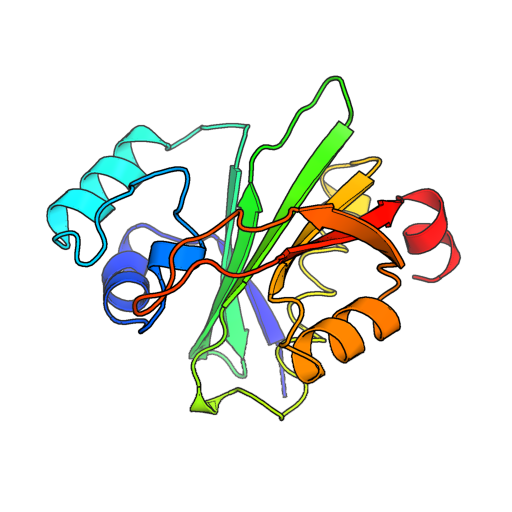 74.495 57.682 69.555 1.00 49.36 95 GLN A C 1
ATOM 794 O O . GLN A 1 95 ? 74.235 57.570 68.349 1.00 49.40 95 GLN A O 1
ATOM 800 N N . GLY A 1 96 ? 75.482 57.040 70.188 1.00 46.72 96 GLY A N 1
ATOM 801 C CA . GLY A 1 96 ? 76.399 56.075 69.544 1.00 46.19 96 GLY A CA 1
ATOM 802 C C . GLY A 1 96 ? 77.505 56.623 68.672 1.00 48.02 96 GLY A C 1
ATOM 803 O O . GLY A 1 96 ? 78.267 55.830 68.045 1.00 49.26 96 GLY A O 1
ATOM 804 N N . LYS A 1 97 ? 77.610 57.947 68.588 1.00 40.49 97 LYS A N 1
ATOM 805 C CA . LYS A 1 97 ? 78.577 58.633 67.727 1.00 42.09 97 LYS A CA 1
ATOM 806 C C . LYS A 1 97 ? 79.743 59.319 68.470 1.00 46.96 97 LYS A C 1
ATOM 807 O O . LYS A 1 97 ? 80.413 60.175 67.918 1.00 45.53 97 LYS A O 1
ATOM 813 N N . GLY A 1 98 ? 79.890 59.067 69.761 1.00 38.12 98 GLY A N 1
ATOM 814 C CA . GLY A 1 98 ? 80.954 59.682 70.510 1.00 37.85 98 GLY A CA 1
ATOM 815 C C . GLY A 1 98 ? 80.611 61.032 71.111 1.00 32.16 98 GLY A C 1
ATOM 816 O O . GLY A 1 98 ? 81.479 61.716 71.685 1.00 32.95 98 GLY A O 1
ATOM 817 N N . LEU A 1 99 ? 79.385 61.496 70.910 1.00 29.35 99 LEU A N 1
ATOM 818 C CA . LEU A 1 99 ? 79.013 62.809 71.481 1.00 30.74 99 LEU A CA 1
ATOM 819 C C . LEU A 1 99 ? 78.938 62.770 72.992 1.00 29.76 99 LEU A C 1
ATOM 820 O O . LEU A 1 99 ? 79.373 63.722 73.667 1.00 30.43 99 LEU A O 1
ATOM 825 N N . ALA A 1 100 ? 78.378 61.717 73.571 1.00 28.86 100 ALA A N 1
ATOM 826 C CA . ALA A 1 100 ? 78.256 61.709 75.034 1.00 29.30 100 ALA A CA 1
ATOM 827 C C . ALA A 1 100 ? 79.634 61.780 75.669 1.00 27.20 100 ALA A C 1
ATOM 828 O O . ALA A 1 100 ? 79.823 62.480 76.683 1.00 26.48 100 ALA A O 1
ATOM 830 N N . THR A 1 101 ? 80.610 61.051 75.096 1.00 27.33 101 THR A N 1
ATOM 831 C CA . THR A 1 101 ? 81.943 61.073 75.642 1.00 26.15 101 THR A CA 1
ATOM 832 C C . THR A 1 101 ? 82.552 62.517 75.610 1.00 26.19 101 THR A C 1
ATOM 833 O O . THR A 1 101 ? 83.102 63.018 76.588 1.00 27.75 101 THR A O 1
ATOM 837 N N A ARG A 1 102 ? 82.456 63.171 74.453 0.50 24.91 102 ARG A N 1
ATOM 838 N N B ARG A 1 102 ? 82.474 63.174 74.471 0.50 25.03 102 ARG A N 1
ATOM 839 C CA A ARG A 1 102 ? 82.987 64.524 74.275 0.50 26.53 102 ARG A CA 1
ATOM 840 C CA B ARG A 1 102 ? 83.012 64.504 74.376 0.50 26.82 102 ARG A CA 1
ATOM 841 C C A ARG A 1 102 ? 82.317 65.566 75.142 0.50 24.31 102 ARG A C 1
ATOM 842 C C B ARG A 1 102 ? 82.307 65.464 75.339 0.50 24.47 102 ARG A C 1
ATOM 843 O O A ARG A 1 102 ? 83.003 66.489 75.616 0.50 22.74 102 ARG A O 1
ATOM 844 O O B ARG A 1 102 ? 82.928 66.188 76.160 0.50 23.82 102 ARG A O 1
ATOM 859 N N . ALA A 1 103 ? 80.989 65.479 75.264 1.00 24.69 103 ALA A N 1
ATOM 860 C CA . ALA A 1 103 ? 80.198 66.386 76.148 1.00 23.90 103 ALA A CA 1
ATOM 861 C C . ALA A 1 103 ? 80.500 66.148 77.623 1.00 24.93 103 ALA A C 1
ATOM 862 O O . ALA A 1 103 ? 80.684 67.093 78.383 1.00 25.96 103 ALA A O 1
ATOM 864 N N . ALA A 1 104 ? 80.610 64.912 78.000 1.00 23.53 104 ALA A N 1
ATOM 865 C CA . ALA A 1 104 ? 80.936 64.564 79.382 1.00 24.25 104 ALA A CA 1
ATOM 866 C C . ALA A 1 104 ? 82.332 65.112 79.747 1.00 24.45 104 ALA A C 1
ATOM 867 O O . ALA A 1 104 ? 82.540 65.657 80.831 1.00 23.97 104 ALA A O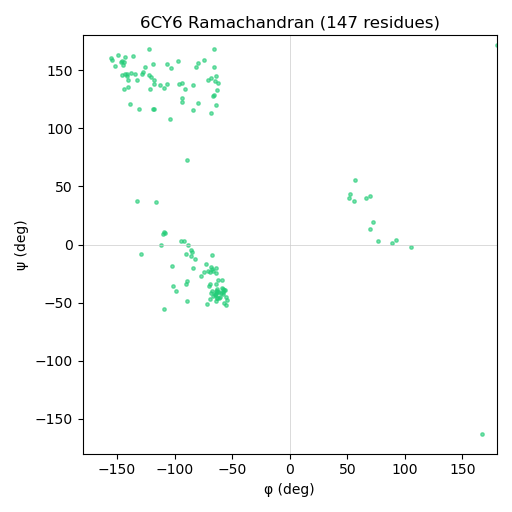 1
ATOM 869 N N A LYS A 1 105 ? 83.296 64.975 78.839 0.50 23.15 105 LYS A N 1
ATOM 870 N N B LYS A 1 105 ? 83.293 64.927 78.832 0.50 24.18 105 LYS A N 1
ATOM 871 C CA A LYS A 1 105 ? 84.643 65.469 79.120 0.50 23.12 105 LYS A CA 1
ATOM 872 C CA B LYS A 1 105 ? 84.642 65.452 79.032 0.50 24.89 105 LYS A CA 1
ATOM 873 C C A LYS A 1 105 ? 84.698 67.014 79.270 0.50 22.27 105 LYS A C 1
ATOM 874 C C B LYS A 1 105 ? 84.587 66.952 79.350 0.50 23.28 105 LYS A C 1
ATOM 875 O O A LYS A 1 105 ? 85.465 67.563 80.048 0.50 21.75 105 LYS A O 1
ATOM 876 O O B LYS A 1 105 ? 85.127 67.380 80.376 0.50 22.83 105 LYS A O 1
ATOM 887 N N . LEU A 1 106 ? 83.886 67.733 78.498 1.00 22.64 106 LEU A N 1
ATOM 888 C CA . LEU A 1 106 ? 83.739 69.174 78.680 1.00 23.24 106 LEU A CA 1
ATOM 889 C C . LEU A 1 106 ? 83.145 69.495 80.052 1.00 22.06 106 LEU A C 1
ATOM 890 O O . LEU A 1 106 ? 83.612 70.424 80.688 1.00 22.40 106 LEU A O 1
ATOM 895 N N . ALA A 1 107 ? 82.150 68.767 80.505 1.00 22.06 107 ALA A N 1
ATOM 896 C CA . ALA A 1 107 ? 81.522 69.039 81.791 1.00 24.27 107 ALA A CA 1
ATOM 897 C C . ALA A 1 107 ? 82.469 68.693 82.949 1.00 22.51 107 ALA A C 1
ATOM 898 O O . ALA A 1 107 ? 82.492 69.414 83.977 1.00 20.97 107 ALA A O 1
ATOM 900 N N . MET A 1 108 ? 83.237 67.636 82.761 1.00 21.41 108 MET A N 1
ATOM 901 C CA . MET A 1 108 ? 84.285 67.253 83.743 1.00 23.30 108 MET A CA 1
ATOM 902 C C . MET A 1 108 ? 85.350 68.349 83.805 1.00 22.48 108 MET A C 1
ATOM 903 O O . MET A 1 108 ? 85.846 68.705 84.884 1.00 22.67 108 MET A O 1
ATOM 908 N N A ASP A 1 109 ? 85.713 68.860 82.663 0.50 23.64 109 ASP A N 1
ATOM 909 N N B ASP A 1 109 ? 85.758 68.866 82.663 0.50 22.31 109 ASP A N 1
ATOM 910 C CA A ASP A 1 109 ? 86.704 69.903 82.629 0.50 25.29 109 ASP A CA 1
ATOM 911 C CA B ASP A 1 109 ? 86.715 69.997 82.623 0.50 22.84 109 ASP A CA 1
ATOM 912 C C A ASP A 1 109 ? 86.151 71.135 83.363 0.50 23.19 109 ASP A C 1
ATOM 913 C C B ASP A 1 109 ? 86.141 71.155 83.397 0.50 22.01 109 ASP A C 1
ATOM 914 O O A ASP A 1 109 ? 86.882 71.767 84.143 0.50 23.71 109 ASP A O 1
ATOM 915 O O B ASP A 1 109 ? 86.839 71.785 84.203 0.50 22.14 109 ASP A O 1
ATOM 924 N N . TYR A 1 110 ? 84.871 71.455 83.173 1.00 21.20 110 TYR A N 1
ATOM 925 C CA . TYR A 1 110 ? 84.226 72.558 83.915 1.00 20.79 110 TYR A CA 1
ATOM 926 C C . TYR A 1 110 ? 84.241 72.288 85.411 1.00 21.76 110 TYR A C 1
ATOM 927 O O . TYR A 1 110 ? 84.709 73.162 86.226 1.00 21.47 110 TYR A O 1
ATOM 936 N N . GLY A 1 111 ? 83.851 71.066 85.831 1.00 18.80 111 GLY A N 1
ATOM 937 C CA . GLY A 1 111 ? 83.840 70.838 87.262 1.00 18.48 111 GLY A CA 1
ATOM 938 C C . GLY A 1 111 ? 85.208 70.873 87.958 1.00 19.81 111 GLY A C 1
ATOM 939 O O . GLY A 1 111 ? 85.358 71.422 89.063 1.00 20.08 111 GLY A O 1
ATOM 940 N N . PHE A 1 112 ? 86.214 70.254 87.324 1.00 18.97 112 PHE A N 1
ATOM 941 C CA . PHE A 1 112 ? 87.557 70.112 87.917 1.00 20.27 112 PHE A CA 1
ATOM 942 C C . PHE A 1 112 ? 88.519 71.251 87.615 1.00 21.06 112 PHE A C 1
ATOM 943 O O . PHE A 1 112 ? 89.351 71.570 88.503 1.00 21.76 112 PHE A O 1
ATOM 951 N N . THR A 1 113 ? 88.386 71.891 86.435 1.00 21.27 113 THR A N 1
ATOM 952 C CA . THR A 1 113 ? 89.348 72.949 86.063 1.00 21.46 113 THR A CA 1
ATOM 953 C C . THR A 1 113 ? 88.854 74.353 86.222 1.00 21.20 113 THR A C 1
ATOM 954 O O . THR A 1 113 ? 89.679 75.261 86.218 1.00 22.23 113 THR A O 1
ATOM 958 N N . VAL A 1 114 ? 87.533 74.534 86.297 1.00 20.67 114 VAL A N 1
ATOM 959 C CA . VAL A 1 114 ? 86.888 75.802 86.448 1.00 21.62 114 VAL A CA 1
ATOM 960 C C . VAL A 1 114 ? 86.279 75.958 87.845 1.00 21.46 114 VAL A C 1
ATOM 961 O O . VAL A 1 114 ? 86.714 76.865 88.574 1.00 21.71 114 VAL A O 1
ATOM 965 N N . LEU A 1 115 ? 85.430 75.050 88.256 1.00 19.71 115 LEU A N 1
ATOM 966 C CA . LEU A 1 115 ? 84.802 75.168 89.582 1.00 19.06 115 LEU A CA 1
ATOM 967 C C . LEU A 1 115 ? 85.656 74.666 90.704 1.00 19.62 115 LEU A C 1
ATOM 968 O O . LEU A 1 115 ? 85.282 74.850 91.913 1.00 20.23 115 LEU A O 1
ATOM 973 N N . ASN A 1 116 ? 86.744 73.948 90.436 1.00 18.93 116 ASN A N 1
ATOM 974 C CA . ASN A 1 116 ? 87.650 73.507 91.466 1.00 20.49 116 ASN A CA 1
ATOM 975 C C . ASN A 1 116 ? 87.026 72.507 92.413 1.00 20.02 116 ASN A C 1
ATOM 976 O O . ASN A 1 116 ? 87.249 72.584 93.663 1.00 20.27 116 ASN A O 1
ATOM 981 N N . LEU A 1 117 ? 86.237 71.595 91.873 1.00 19.05 117 LEU A N 1
ATOM 982 C CA . LEU A 1 117 ? 85.708 70.539 92.707 1.00 19.98 117 LEU A CA 1
ATOM 983 C C . LEU A 1 117 ? 86.725 69.426 92.946 1.00 20.04 117 LEU A C 1
ATOM 984 O O . LEU A 1 117 ? 87.646 69.239 92.155 1.00 19.93 117 LEU A O 1
ATOM 989 N N . TYR A 1 118 ? 86.548 68.699 94.039 1.00 19.08 118 TYR A N 1
ATOM 990 C CA . TYR A 1 118 ? 87.354 67.550 94.434 1.00 18.19 118 TYR A CA 1
ATOM 991 C C . TYR A 1 118 ? 86.837 66.225 93.918 1.00 18.97 118 TYR A C 1
ATOM 992 O O . TYR A 1 118 ? 87.634 65.338 93.570 1.00 20.04 118 TYR A O 1
ATOM 1001 N N . LYS A 1 119 ? 85.511 66.119 93.831 1.00 18.87 119 LYS A N 1
ATOM 1002 C CA . LYS A 1 119 ? 84.860 64.853 93.481 1.00 19.91 119 LYS A CA 1
ATOM 1003 C C . LYS A 1 119 ? 83.633 65.066 92.617 1.00 19.12 119 LYS A C 1
ATOM 1004 O O . LYS A 1 119 ? 82.841 65.968 92.898 1.00 19.81 119 LYS A O 1
ATOM 1010 N N . LEU A 1 120 ? 83.495 64.277 91.546 1.00 18.49 120 LEU A N 1
ATOM 1011 C CA . LEU A 1 120 ? 82.281 64.251 90.774 1.00 19.11 120 LEU A CA 1
ATOM 1012 C C . LEU A 1 120 ? 81.729 62.855 90.882 1.00 20.10 120 LEU A C 1
ATOM 1013 O O . LEU A 1 120 ? 82.467 61.854 90.886 1.00 20.01 120 LEU A O 1
ATOM 1018 N N . TYR A 1 121 ? 80.389 62.729 90.979 1.00 18.16 121 TYR A N 1
ATOM 1019 C CA . TYR A 1 121 ? 79.766 61.410 91.036 1.00 17.76 121 TYR A CA 1
ATOM 1020 C C . TYR A 1 121 ? 78.543 61.380 90.136 1.00 19.90 121 TYR A C 1
ATOM 1021 O O . TYR A 1 121 ? 78.036 62.446 89.759 1.00 19.40 121 TYR A O 1
ATOM 1030 N N . LEU A 1 122 ? 78.084 60.191 89.788 1.00 19.04 122 LEU A N 1
ATOM 1031 C CA . LEU A 1 122 ? 76.868 60.051 88.917 1.00 18.61 122 LEU A CA 1
ATOM 1032 C C . LEU A 1 122 ? 76.178 58.754 89.324 1.00 22.01 122 LEU A C 1
ATOM 1033 O O . LEU A 1 122 ? 76.767 57.878 90.004 1.00 20.22 122 LEU A O 1
ATOM 1038 N N . ILE A 1 123 ? 74.920 58.660 88.902 1.00 20.31 123 ILE A N 1
ATOM 1039 C CA . ILE A 1 123 ? 74.125 57.483 89.082 1.00 20.80 123 ILE A CA 1
ATOM 1040 C C . ILE A 1 123 ? 73.673 56.979 87.733 1.00 21.02 123 ILE A C 1
ATOM 1041 O O . ILE A 1 123 ? 73.352 57.757 86.837 1.00 24.40 123 ILE A O 1
ATOM 1046 N N . VAL A 1 124 ? 73.805 55.682 87.535 1.00 19.52 124 VAL A N 1
ATOM 1047 C CA . VAL A 1 124 ? 73.442 55.025 86.261 1.00 23.04 124 VAL A CA 1
ATOM 1048 C C . VAL A 1 124 ? 72.717 53.706 86.534 1.00 22.63 124 VAL A C 1
ATOM 1049 O O . VAL A 1 124 ? 72.947 53.001 87.537 1.00 22.98 124 VAL A O 1
ATOM 1053 N N . ASP A 1 125 ? 71.775 53.350 85.643 1.00 22.68 125 ASP A N 1
ATOM 1054 C CA . ASP A 1 125 ? 71.097 52.088 85.811 1.00 25.98 125 ASP A CA 1
ATOM 1055 C C . ASP A 1 125 ? 72.093 50.948 85.719 1.00 24.71 125 ASP A C 1
ATOM 1056 O O . ASP A 1 125 ? 72.934 50.970 84.832 1.00 25.11 125 ASP A O 1
ATOM 1061 N N . LYS A 1 126 ? 71.976 49.945 86.549 1.00 25.53 126 LYS A N 1
ATOM 1062 C CA . LYS A 1 126 ? 72.970 48.849 86.540 1.00 28.48 126 LYS A CA 1
ATOM 1063 C C . LYS A 1 126 ? 72.992 48.077 85.269 1.00 31.29 126 LYS A C 1
ATOM 1064 O O . LYS A 1 126 ? 74.021 47.468 84.931 1.00 32.28 126 LYS A O 1
ATOM 1070 N N . GLU A 1 127 ? 71.864 48.095 84.553 1.00 28.13 127 GLU A N 1
ATOM 1071 C CA . GLU A 1 127 ? 71.770 47.393 83.255 1.00 31.77 127 GLU A CA 1
ATOM 1072 C C . GLU A 1 127 ? 72.197 48.222 82.040 1.00 31.00 127 GLU A C 1
ATOM 1073 O O . GLU A 1 127 ? 72.277 47.677 80.918 1.00 34.58 127 GLU A O 1
ATOM 1079 N N . ASN A 1 128 ? 72.599 49.474 82.227 1.00 27.87 128 ASN A N 1
ATOM 1080 C CA . ASN A 1 128 ? 73.012 50.321 81.126 1.00 29.09 128 ASN A CA 1
ATOM 1081 C C . ASN A 1 128 ? 74.535 50.161 80.859 1.00 30.00 128 ASN A C 1
ATOM 1082 O O . ASN A 1 128 ? 75.332 51.044 81.228 1.00 27.69 128 ASN A O 1
ATOM 1087 N N . GLU A 1 129 ? 74.885 49.014 80.292 1.00 30.63 129 GLU A N 1
ATOM 1088 C CA . GLU A 1 129 ? 76.288 48.628 79.977 1.00 31.70 129 GLU A CA 1
ATOM 1089 C C . GLU A 1 129 ? 76.967 49.655 79.093 1.00 30.27 129 GLU A C 1
ATOM 1090 O O . GLU A 1 129 ? 78.107 49.947 79.317 1.00 30.91 129 GLU A O 1
ATOM 1096 N N . LYS A 1 130 ? 76.233 50.215 78.125 1.00 32.59 130 LYS A N 1
ATOM 1097 C CA . LYS A 1 130 ? 76.833 51.197 77.211 1.00 33.73 130 LYS A CA 1
ATOM 1098 C C . LYS A 1 130 ? 77.265 52.426 78.002 1.00 32.03 130 LYS A C 1
ATOM 1099 O O . LYS A 1 130 ? 78.392 52.930 77.808 1.00 30.09 130 LYS A O 1
ATOM 1105 N N . ALA A 1 131 ? 76.363 52.942 78.854 1.00 28.42 131 ALA A N 1
ATOM 1106 C CA . ALA A 1 131 ? 76.718 54.094 79.660 1.00 26.04 131 ALA A CA 1
ATOM 1107 C C . ALA A 1 131 ? 77.888 53.835 80.612 1.00 25.17 131 ALA A C 1
ATOM 1108 O O . ALA A 1 131 ? 78.830 54.622 80.712 1.00 25.83 131 ALA A O 1
ATOM 1110 N N . ILE A 1 132 ? 77.837 52.704 81.306 1.00 25.47 132 ILE A N 1
ATOM 1111 C CA . ILE A 1 132 ? 78.898 52.377 82.238 1.00 25.92 132 ILE A CA 1
ATOM 1112 C C . ILE A 1 132 ? 80.257 52.301 81.545 1.00 26.12 132 ILE A C 1
ATOM 1113 O O . ILE A 1 132 ? 81.218 52.798 82.044 1.00 26.33 132 ILE A O 1
ATOM 1118 N N . HIS A 1 133 ? 80.268 51.782 80.309 1.00 27.66 133 HIS A N 1
ATOM 1119 C CA . HIS A 1 133 ? 81.505 51.693 79.519 1.00 29.16 133 HIS A CA 1
ATOM 1120 C C . HIS A 1 133 ? 82.081 53.086 79.212 1.00 27.39 133 HIS A C 1
ATOM 1121 O O . HIS A 1 133 ? 83.253 53.336 79.401 1.00 27.24 133 HIS A O 1
ATOM 1128 N N . ILE A 1 134 ? 81.221 53.987 78.783 1.00 26.95 134 ILE A N 1
ATOM 1129 C CA . ILE A 1 134 ? 81.611 55.358 78.482 1.00 26.86 134 ILE A CA 1
ATOM 1130 C C . ILE A 1 134 ? 82.182 56.050 79.736 1.00 27.01 134 ILE A C 1
ATOM 1131 O O . ILE A 1 134 ? 83.286 56.640 79.693 1.00 26.98 134 ILE A O 1
ATOM 1136 N N . TYR A 1 135 ? 81.504 55.879 80.861 1.00 25.46 135 TYR A N 1
ATOM 1137 C CA . TYR A 1 135 ? 81.960 56.533 82.127 1.00 24.37 135 TYR A CA 1
ATOM 1138 C C . TYR A 1 135 ? 83.283 55.935 82.600 1.00 23.72 135 TYR A C 1
ATOM 1139 O O . TYR A 1 135 ? 84.167 56.661 83.032 1.00 25.83 135 TYR A O 1
ATOM 1148 N N . ARG A 1 136 ? 83.474 54.614 82.490 1.00 24.78 136 ARG A N 1
ATOM 1149 C CA . ARG A 1 136 ? 84.729 54.029 82.844 1.00 27.10 136 ARG A CA 1
ATOM 1150 C C . ARG A 1 136 ? 85.873 54.522 81.964 1.00 28.53 136 ARG A C 1
ATOM 1151 O O . ARG A 1 136 ? 86.952 54.814 82.438 1.00 28.79 136 ARG A O 1
ATOM 1159 N N . LYS A 1 137 ? 85.614 54.702 80.679 1.00 28.96 137 LYS A N 1
ATOM 1160 C CA . LYS A 1 137 ? 86.680 55.224 79.801 1.00 31.26 137 LYS A CA 1
ATOM 1161 C C . LYS A 1 137 ? 87.062 56.648 80.124 1.00 31.88 137 LYS A C 1
ATOM 1162 O O . LYS A 1 137 ? 88.219 57.018 79.966 1.00 32.59 137 LYS A O 1
ATOM 1168 N N . LEU A 1 138 ? 86.156 57.385 80.754 1.00 28.20 138 LEU A N 1
ATOM 1169 C CA . LEU A 1 138 ? 86.413 58.768 81.170 1.00 27.89 138 LEU A CA 1
ATOM 1170 C C . LEU A 1 138 ? 87.085 58.838 82.531 1.00 29.05 138 LEU A C 1
ATOM 1171 O O . LEU A 1 138 ? 87.510 59.904 82.971 1.00 30.71 138 LEU A O 1
ATOM 1176 N N . GLY A 1 139 ? 87.253 57.692 83.192 1.00 26.85 139 GLY A N 1
ATOM 1177 C CA . GLY A 1 139 ? 87.899 57.657 84.444 1.00 25.85 139 GLY A CA 1
ATOM 1178 C C . GLY A 1 139 ? 87.017 57.467 85.645 1.00 26.36 139 GLY A C 1
ATOM 1179 O O . GLY A 1 139 ? 87.529 57.346 86.720 1.00 26.30 139 GLY A O 1
ATOM 1180 N N . PHE A 1 140 ? 85.710 57.392 85.477 1.00 25.34 140 PHE A N 1
ATOM 1181 C CA . PHE A 1 140 ? 84.801 57.091 86.605 1.00 24.35 140 PHE A CA 1
ATOM 1182 C C . PHE A 1 140 ? 85.006 55.657 87.059 1.00 28.84 140 PHE A C 1
ATOM 1183 O O . PHE A 1 140 ? 85.280 54.767 86.215 1.00 27.66 140 PHE A O 1
ATOM 1191 N N . SER A 1 141 ? 84.926 55.405 88.365 1.00 24.51 141 SER A N 1
ATOM 1192 C CA . SER A 1 141 ? 85.029 54.075 88.965 1.00 27.76 141 SER A CA 1
ATOM 1193 C C . SER A 1 141 ? 83.759 53.783 89.729 1.00 25.16 141 SER A C 1
ATOM 1194 O O . SER A 1 141 ? 83.132 54.684 90.314 1.00 22.71 141 SER A O 1
ATOM 1197 N N . VAL A 1 142 ? 83.355 52.520 89.690 1.00 25.20 142 VAL A N 1
ATOM 1198 C CA . VAL A 1 142 ? 82.135 52.143 90.427 1.00 25.14 142 VAL A CA 1
ATOM 1199 C C . VAL A 1 142 ? 82.371 52.306 91.927 1.00 25.78 142 VAL A C 1
ATOM 1200 O O . VAL A 1 142 ? 83.389 51.796 92.498 1.00 27.39 142 VAL A O 1
ATOM 1204 N N . GLU A 1 143 ? 81.463 53.012 92.599 1.00 25.28 143 GLU A N 1
ATOM 1205 C CA . GLU A 1 143 ? 81.510 53.262 94.001 1.00 25.12 143 GLU A CA 1
ATOM 1206 C C . GLU A 1 143 ? 80.638 52.365 94.858 1.00 26.69 143 GLU A C 1
ATOM 1207 O O . GLU A 1 143 ? 81.061 51.899 95.930 1.00 27.83 143 GLU A O 1
ATOM 1213 N N . GLY A 1 144 ? 79.420 52.055 94.383 1.00 26.34 144 GLY A N 1
ATOM 1214 C CA . GLY A 1 144 ? 78.490 51.227 95.143 1.00 27.76 144 GLY A CA 1
ATOM 1215 C C . GLY A 1 144 ? 77.197 51.041 94.376 1.00 26.41 144 GLY A C 1
ATOM 1216 O O . GLY A 1 144 ? 77.035 51.656 93.306 1.00 25.17 144 GLY A O 1
ATOM 1217 N N . GLU A 1 145 ? 76.361 50.167 94.899 1.00 23.27 145 GLU A N 1
ATOM 1218 C CA . GLU A 1 145 ? 75.055 49.890 94.335 1.00 25.57 145 GLU A CA 1
ATOM 1219 C C . GLU A 1 145 ? 73.952 50.443 95.221 1.00 29.48 145 GLU A C 1
ATOM 1220 O O . GLU A 1 145 ? 74.032 50.269 96.422 1.00 35.13 145 GLU A O 1
ATOM 1226 N N . LEU A 1 146 ? 72.990 51.094 94.630 1.00 24.31 146 LEU A N 1
ATOM 1227 C CA . LEU A 1 146 ? 71.779 51.612 95.371 1.00 27.07 146 LEU A CA 1
ATOM 1228 C C . LEU A 1 146 ? 70.648 50.603 94.967 1.00 23.92 146 LEU A C 1
ATOM 1229 O O . LEU A 1 146 ? 70.186 50.584 93.812 1.00 24.89 146 LEU A O 1
ATOM 1234 N N . MET A 1 147 ? 70.251 49.772 95.875 1.00 23.18 147 MET A N 1
ATOM 1235 C CA . MET A 1 147 ? 69.357 48.685 95.647 1.00 25.58 147 MET A CA 1
ATOM 1236 C C . MET A 1 147 ? 67.880 49.121 95.589 1.00 23.64 147 MET A C 1
ATOM 1237 O O . MET A 1 147 ? 67.369 49.752 96.505 1.00 22.51 147 MET A O 1
ATOM 1242 N N . HIS A 1 148 ? 67.188 48.849 94.494 1.00 22.02 148 HIS A N 1
ATOM 1243 C CA . HIS A 1 148 ? 65.776 49.213 94.341 1.00 21.91 148 HIS A CA 1
ATOM 1244 C C . HIS A 1 148 ? 65.518 50.695 94.645 1.00 22.15 148 HIS A C 1
ATOM 1245 O O . HIS A 1 148 ? 64.576 51.060 95.324 1.00 21.95 148 HIS A O 1
ATOM 1252 N N . GLU A 1 149 ? 66.416 51.514 94.129 1.00 20.39 149 GLU A N 1
ATOM 1253 C CA . GLU A 1 149 ? 66.409 52.956 94.426 1.00 22.38 149 GLU A CA 1
ATOM 1254 C C . GLU A 1 149 ? 65.452 53.721 93.527 1.00 20.46 149 GLU A C 1
ATOM 1255 O O . GLU A 1 149 ? 65.040 54.834 93.878 1.00 20.75 149 GLU A O 1
ATOM 1261 N N . PHE A 1 150 ? 65.055 53.181 92.379 1.00 19.83 150 PHE A N 1
ATOM 1262 C CA . PHE A 1 150 ? 64.136 53.868 91.463 1.00 20.40 150 PHE A CA 1
ATOM 1263 C C . PHE A 1 150 ? 63.036 52.869 91.027 1.00 20.97 150 PHE A C 1
ATOM 1264 O O . PHE A 1 150 ? 63.332 51.753 90.592 1.00 24.22 150 PHE A O 1
ATOM 1272 N N . PHE A 1 151 ? 61.836 53.379 90.918 1.00 20.29 151 PHE A N 1
ATOM 1273 C CA . PHE A 1 151 ? 60.682 52.646 90.374 1.00 20.29 151 PHE A CA 1
ATOM 1274 C C . PHE A 1 151 ? 60.575 53.217 88.971 1.00 20.48 151 PHE A C 1
ATOM 1275 O O . PHE A 1 151 ? 60.282 54.426 88.787 1.00 22.55 151 PHE A O 1
ATOM 1283 N N A ILE A 1 152 ? 60.845 52.384 87.968 0.50 20.90 152 ILE A N 1
ATOM 1284 N N B ILE A 1 152 ? 60.835 52.371 87.973 0.50 21.78 152 ILE A N 1
ATOM 1285 C CA A ILE A 1 152 ? 60.833 52.791 86.578 0.50 21.56 152 ILE A CA 1
ATOM 1286 C CA B ILE A 1 152 ? 60.834 52.735 86.563 0.50 23.14 152 ILE A CA 1
ATOM 1287 C C A ILE A 1 152 ? 60.060 51.756 85.759 0.50 22.66 152 ILE A C 1
ATOM 1288 C C B ILE A 1 152 ? 60.063 51.729 85.734 0.50 23.56 152 ILE A C 1
ATOM 1289 O O A ILE A 1 152 ? 60.361 50.576 85.810 0.50 23.17 152 ILE A O 1
ATOM 1290 O O B ILE A 1 152 ? 60.367 50.549 85.744 0.50 23.90 152 ILE A O 1
ATOM 1299 N N . ASN A 1 153 ? 59.056 52.209 85.010 1.00 24.11 153 ASN A N 1
ATOM 1300 C CA . ASN A 1 153 ? 58.248 51.353 84.140 1.00 27.42 153 ASN A CA 1
ATOM 1301 C C . ASN A 1 153 ? 57.727 50.101 84.801 1.00 27.68 153 ASN A C 1
ATOM 1302 O O . ASN A 1 153 ? 57.884 48.989 84.317 1.00 27.66 153 ASN A O 1
ATOM 1307 N N . GLY A 1 154 ? 57.249 50.258 86.014 1.00 24.32 154 GLY A N 1
ATOM 1308 C CA . GLY A 1 154 ? 56.589 49.186 86.680 1.00 24.90 154 GLY A CA 1
ATOM 1309 C C . GLY A 1 154 ? 57.369 48.263 87.563 1.00 25.89 154 GLY A C 1
ATOM 1310 O O . GLY A 1 154 ? 56.760 47.311 88.073 1.00 26.60 154 GLY A O 1
ATOM 1311 N N . GLN A 1 155 ? 58.661 48.514 87.776 1.00 24.21 155 GLN A N 1
ATOM 1312 C CA . GLN A 1 155 ? 59.415 47.681 88.687 1.00 27.23 155 GLN A CA 1
ATOM 1313 C C . GLN A 1 155 ? 60.538 48.461 89.311 1.00 25.95 155 GLN A C 1
ATOM 1314 O O . GLN A 1 155 ? 60.966 49.482 88.766 1.00 23.48 155 GLN A O 1
ATOM 1320 N N . TYR A 1 156 ? 60.919 48.035 90.484 1.00 24.08 156 TYR A N 1
ATOM 1321 C CA . TYR A 1 156 ? 62.105 48.683 91.117 1.00 22.33 156 TYR A CA 1
ATOM 1322 C C . TYR A 1 156 ? 63.380 48.288 90.382 1.00 25.60 156 TYR A C 1
ATOM 1323 O O . TYR A 1 156 ? 63.596 47.098 89.986 1.00 26.16 156 TYR A O 1
ATOM 1332 N N . ARG A 1 157 ? 64.266 49.236 90.249 1.00 22.82 157 ARG A N 1
ATOM 1333 C CA . ARG A 1 157 ? 65.538 49.018 89.548 1.00 23.96 157 ARG A CA 1
ATOM 1334 C C . ARG A 1 157 ? 66.721 49.406 90.438 1.00 22.99 157 ARG A C 1
ATOM 1335 O O . ARG A 1 157 ? 66.622 50.248 91.376 1.00 23.75 157 ARG A O 1
ATOM 1343 N N . ASN A 1 158 ? 67.811 48.737 90.150 1.00 24.63 158 ASN A N 1
ATOM 1344 C CA . ASN A 1 158 ? 69.058 48.994 90.851 1.00 25.94 158 ASN A CA 1
ATOM 1345 C C . ASN A 1 158 ? 69.922 50.003 90.113 1.00 29.44 158 ASN A C 1
ATOM 1346 O O . ASN A 1 158 ? 70.018 49.994 88.860 1.00 26.71 158 ASN A O 1
ATOM 1351 N N . ALA A 1 159 ? 70.525 50.898 90.886 1.00 25.14 159 ALA A N 1
ATOM 1352 C CA . ALA A 1 159 ? 71.433 51.879 90.288 1.00 24.84 159 ALA A CA 1
ATOM 1353 C C . ALA A 1 159 ? 72.832 51.720 90.840 1.00 25.09 159 ALA A C 1
ATOM 1354 O O . ALA A 1 159 ? 73.042 51.134 91.907 1.00 28.18 159 ALA A O 1
ATOM 1356 N N . ILE A 1 160 ? 73.788 52.160 90.057 1.00 23.86 160 ILE A N 1
ATOM 1357 C CA . ILE A 1 160 ? 75.170 52.161 90.466 1.00 22.93 160 ILE A CA 1
ATOM 1358 C C . ILE A 1 160 ? 75.604 53.584 90.616 1.00 22.29 160 ILE A C 1
ATOM 1359 O O . ILE A 1 160 ? 75.347 54.401 89.738 1.00 22.15 160 ILE A O 1
ATOM 1364 N N . ARG A 1 161 ? 76.346 53.869 91.686 1.00 21.30 161 ARG A N 1
ATOM 1365 C CA . ARG A 1 161 ? 76.977 55.156 91.816 1.00 21.80 161 ARG A CA 1
ATOM 1366 C C . ARG A 1 161 ? 78.418 55.014 91.320 1.00 23.55 161 ARG A C 1
ATOM 1367 O O . ARG A 1 161 ? 79.063 54.036 91.687 1.00 23.21 161 ARG A O 1
ATOM 1375 N N . MET A 1 162 ? 78.929 55.984 90.561 1.00 19.87 162 MET A N 1
ATOM 1376 C CA . MET A 1 162 ? 80.318 56.003 90.022 1.00 19.23 162 MET A CA 1
ATOM 1377 C C . MET A 1 162 ? 80.983 57.351 90.411 1.00 19.49 162 MET A C 1
ATOM 1378 O O . MET A 1 162 ? 80.170 58.357 90.535 1.00 19.21 162 MET A O 1
ATOM 1383 N N . CYS A 1 163 ? 82.275 57.380 90.623 1.00 24.40 163 CYS A N 1
ATOM 1384 C CA . CYS A 1 163 ? 82.916 58.593 90.979 1.00 24.53 163 CYS A CA 1
ATOM 1385 C C . CYS A 1 163 ? 84.298 58.757 90.443 1.00 22.69 163 CYS A C 1
ATOM 1386 O O . CYS A 1 163 ? 84.896 57.764 89.995 1.00 23.55 163 CYS A O 1
ATOM 1389 N N . ILE A 1 164 ? 84.714 60.017 90.366 1.00 22.33 164 ILE A N 1
ATOM 1390 C CA . ILE A 1 164 ? 86.087 60.373 89.979 1.00 23.91 164 ILE A CA 1
ATOM 1391 C C . ILE A 1 164 ? 86.556 61.572 90.764 1.00 22.60 164 ILE A C 1
ATOM 1392 O O . ILE A 1 164 ? 85.746 62.450 91.095 1.00 21.91 164 ILE A O 1
ATOM 1397 N N . PHE A 1 165 ? 87.852 61.611 91.061 1.00 22.28 165 PHE A N 1
ATOM 1398 C CA . PHE A 1 165 ? 88.430 62.661 91.818 1.00 21.50 165 PHE A CA 1
ATOM 1399 C C . PHE A 1 165 ? 89.285 63.629 90.963 1.00 22.59 165 PHE A C 1
ATOM 1400 O O . PHE A 1 165 ? 89.878 63.205 89.971 1.00 24.78 165 PHE A O 1
A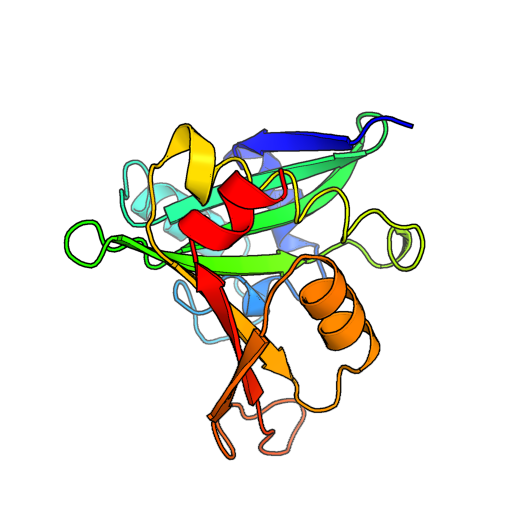TOM 1408 N N . GLN A 1 166 ? 89.434 64.852 91.424 1.00 22.62 166 GLN A N 1
ATOM 1409 C CA . GLN A 1 166 ? 90.176 65.882 90.731 1.00 22.13 166 GLN A CA 1
ATOM 1410 C C . GLN A 1 166 ? 91.622 65.479 90.463 1.00 25.10 166 GLN A C 1
ATOM 1411 O O . GLN A 1 166 ? 92.146 65.757 89.363 1.00 26.57 166 GLN A O 1
ATOM 1417 N N . HIS A 1 167 ? 92.318 64.863 91.429 1.00 27.41 167 HIS A N 1
ATOM 1418 C CA . HIS A 1 167 ? 93.706 64.491 91.248 1.00 34.24 167 HIS A CA 1
ATOM 1419 C C . HIS A 1 167 ? 93.847 63.528 90.059 1.00 34.27 167 HIS A C 1
ATOM 1420 O O . HIS A 1 167 ? 94.763 63.699 89.248 1.00 33.72 167 HIS A O 1
ATOM 1427 N N . GLN A 1 168 ? 92.937 62.590 89.957 1.00 31.49 168 GLN A N 1
ATOM 1428 C CA . GLN A 1 168 ? 92.980 61.624 88.811 1.00 33.36 168 GLN A CA 1
ATOM 1429 C C . GLN A 1 168 ? 92.745 62.345 87.499 1.00 31.06 168 GLN A C 1
ATOM 1430 O O . GLN A 1 168 ? 93.416 62.077 86.460 1.00 33.82 168 GLN A O 1
ATOM 1436 N N . TYR A 1 169 ? 91.784 63.227 87.495 1.00 27.33 169 TYR A N 1
ATOM 1437 C CA . TYR A 1 169 ? 91.415 63.918 86.248 1.00 29.52 169 TYR A CA 1
ATOM 1438 C C . TYR A 1 169 ? 92.535 64.815 85.796 1.00 33.09 169 TYR A C 1
ATOM 1439 O O . TYR A 1 169 ? 92.902 64.783 84.599 1.00 36.94 169 TYR A O 1
ATOM 1448 N N . LEU A 1 170 ? 93.142 65.570 86.726 1.00 29.96 170 LEU A N 1
ATOM 1449 C CA . LEU A 1 170 ? 94.180 66.465 86.365 1.00 33.26 170 LEU A CA 1
ATOM 1450 C C . LEU A 1 170 ? 95.441 65.731 85.933 1.00 37.90 170 LEU A C 1
ATOM 1451 O O . LEU A 1 170 ? 96.165 66.223 85.030 1.00 44.19 170 LEU A O 1
ATOM 1456 N N . ALA A 1 171 ? 95.706 64.584 86.549 1.00 37.99 171 ALA A N 1
ATOM 1457 C CA . ALA A 1 171 ? 96.899 63.787 86.232 1.00 43.54 171 ALA A CA 1
ATOM 1458 C C . ALA A 1 171 ? 96.790 63.149 84.868 1.00 47.63 171 ALA A C 1
ATOM 1459 O O . ALA A 1 171 ? 97.834 62.842 84.286 1.00 49.31 171 ALA A O 1
ATOM 1461 N N . GLU A 1 172 ? 95.581 62.960 84.351 1.00 49.52 172 GLU A N 1
ATOM 1462 C CA . GLU A 1 172 ? 95.377 62.343 83.032 1.00 60.16 172 GLU A CA 1
ATOM 1463 C C . GLU A 1 172 ? 94.826 63.259 81.921 1.00 66.54 172 GLU A C 1
ATOM 1464 O O . GLU A 1 172 ? 94.667 62.807 80.802 1.00 68.43 172 GLU A O 1
ATOM 1470 N N . HIS A 1 173 ? 94.563 64.532 82.233 1.00 72.78 173 HIS A N 1
ATOM 1471 C CA . HIS A 1 173 ? 93.965 65.548 81.319 1.00 78.07 173 HIS A CA 1
ATOM 1472 C C . HIS A 1 173 ? 92.611 65.195 80.664 1.00 78.71 173 HIS A C 1
ATOM 1473 O O . HIS A 1 173 ? 91.685 64.676 81.298 1.00 71.25 173 HIS A O 1
#

Radius of gyration: 15.58 Å; Cα contacts (8 Å, |Δi|>4): 274; chains: 1; bounding box: 43×35×38 Å

CATH classification: 3.40.630.30

Foldseek 3Di:
DDKDKDFDDLVCLVVLLPADPSCVVVVVQDPDPPDDSVSVSVSVVVCVVPPQKTKIFMADPRHGFWIWMWGRQDPVQQETEIDIDGRVVCPPVCSVLVVVLNVVCCSQVPVNGFKYKYKDFPPPVVVVVSCVVLPWAWDDKDFQPDQPPHGRTIMTMTMDGNVVNVVVD

Nearest PDB structures (foldseek):
  3wr7-assembly1_A-3  TM=9.376E-01  e=1.273E-31  Escherichia coli LY180
  6d72-assembly1_C  TM=9.365E-01  e=3.950E-28  Yersinia pestis
  6vfn-assembly1_A  TM=9.301E-01  e=7.740E-27  Bacillus thuringiensis
  8fv0-assembly1_C  TM=9.309E-01  e=2.725E-23  Staphylococcus aureus
  5ix3-assembly1_A  TM=9.344E-01  e=2.253E-23  Staphylococcus aureus